Protein AF-A0A661IZM0-F1 (afdb_monomer_lite)

pLDDT: mean 79.81, std 12.63, range [42.41, 97.12]

Radius of gyration: 15.02 Å; chains: 1; bounding box: 40×27×37 Å

Structure (mmCIF, N/CA/C/O backbone):
data_AF-A0A661IZM0-F1
#
_entry.id   AF-A0A661IZM0-F1
#
loop_
_atom_site.group_PDB
_atom_site.id
_atom_site.type_symbol
_atom_site.label_atom_id
_atom_site.label_alt_id
_atom_site.label_comp_id
_atom_site.label_asym_id
_atom_site.label_entity_id
_atom_site.label_seq_id
_atom_site.pdbx_PDB_ins_code
_atom_site.Cartn_x
_atom_site.Cartn_y
_atom_site.Cartn_z
_atom_site.occupancy
_atom_site.B_iso_or_equiv
_atom_site.auth_seq_id
_atom_site.auth_comp_id
_atom_site.auth_asym_id
_atom_site.auth_atom_id
_atom_site.pdbx_PDB_model_num
ATOM 1 N N . MET A 1 1 ? -13.173 -10.173 15.160 1.00 63.94 1 MET A N 1
ATOM 2 C CA . MET A 1 1 ? -12.727 -9.348 14.008 1.00 63.94 1 MET A CA 1
ATOM 3 C C . MET A 1 1 ? -13.926 -9.112 13.083 1.00 63.94 1 MET A C 1
ATOM 5 O O . MET A 1 1 ? -14.764 -10.000 13.003 1.00 63.94 1 MET A O 1
ATOM 9 N N . SER A 1 2 ? -14.086 -7.945 12.446 1.00 80.50 2 SER A N 1
ATOM 10 C CA . SER A 1 2 ? -15.216 -7.718 11.517 1.00 80.50 2 SER A CA 1
ATOM 11 C C . SER A 1 2 ? -14.986 -8.429 10.176 1.00 80.50 2 SER A C 1
ATOM 13 O O . SER A 1 2 ? -13.838 -8.622 9.782 1.00 80.50 2 SER A O 1
ATOM 15 N N . ARG A 1 3 ? -16.059 -8.768 9.438 1.00 86.81 3 ARG A N 1
ATOM 16 C CA . ARG A 1 3 ? -15.955 -9.364 8.085 1.00 86.81 3 ARG A CA 1
ATOM 17 C C . ARG A 1 3 ? -15.094 -8.512 7.138 1.00 86.81 3 ARG A C 1
ATOM 19 O O . ARG A 1 3 ? -14.301 -9.051 6.381 1.00 86.81 3 ARG A O 1
ATOM 26 N N . LEU A 1 4 ? -15.196 -7.184 7.253 1.00 84.94 4 LEU A N 1
ATOM 27 C CA . LEU A 1 4 ? -14.360 -6.223 6.521 1.00 84.94 4 LEU A CA 1
ATOM 28 C C . LEU A 1 4 ? -12.875 -6.318 6.893 1.00 84.94 4 LEU A C 1
ATOM 30 O O . LEU A 1 4 ? -12.033 -6.314 6.005 1.00 84.94 4 LEU A O 1
ATOM 34 N N . ALA A 1 5 ? -12.547 -6.432 8.184 1.00 85.12 5 ALA A N 1
ATOM 35 C CA . ALA A 1 5 ? -11.159 -6.570 8.627 1.00 85.12 5 ALA A CA 1
ATOM 36 C C . ALA A 1 5 ? -10.547 -7.912 8.188 1.00 85.12 5 ALA A C 1
ATOM 38 O O . ALA A 1 5 ? -9.370 -7.956 7.844 1.00 85.12 5 ALA A O 1
ATOM 39 N N . PHE A 1 6 ? -11.348 -8.982 8.153 1.00 89.75 6 PHE A N 1
ATOM 40 C CA . PHE A 1 6 ? -10.921 -10.273 7.613 1.00 89.75 6 PHE A CA 1
ATOM 41 C C . PHE A 1 6 ? -10.640 -10.186 6.106 1.00 89.75 6 PHE A C 1
ATOM 43 O O . PHE A 1 6 ? -9.538 -10.513 5.676 1.00 89.75 6 PHE A O 1
ATOM 50 N N . LEU A 1 7 ? -11.576 -9.648 5.316 1.00 91.81 7 LEU A N 1
ATOM 51 C CA . LEU A 1 7 ? -11.374 -9.444 3.877 1.00 91.81 7 LEU A CA 1
ATOM 52 C C . LEU A 1 7 ? -10.135 -8.582 3.591 1.00 91.81 7 LEU A C 1
ATOM 54 O O . LEU A 1 7 ? -9.329 -8.920 2.727 1.00 91.81 7 LEU A O 1
ATOM 58 N N . ALA A 1 8 ? -9.951 -7.503 4.356 1.00 90.44 8 ALA A N 1
ATOM 59 C CA . ALA A 1 8 ? -8.769 -6.659 4.263 1.00 90.44 8 ALA A CA 1
ATOM 60 C C . ALA A 1 8 ? -7.478 -7.440 4.554 1.00 90.44 8 ALA A C 1
ATOM 62 O O . ALA A 1 8 ? -6.499 -7.285 3.832 1.00 90.44 8 ALA A O 1
ATOM 63 N N . SER A 1 9 ? -7.474 -8.316 5.565 1.00 91.00 9 SER A N 1
ATOM 64 C CA . SER A 1 9 ? -6.309 -9.158 5.864 1.00 91.00 9 SER A CA 1
ATOM 65 C C . SER A 1 9 ? -5.992 -10.154 4.746 1.00 91.00 9 SER A C 1
ATOM 67 O O . SER A 1 9 ? -4.820 -10.339 4.429 1.00 91.00 9 SER A O 1
ATOM 69 N N . CYS A 1 10 ? -7.005 -10.724 4.084 1.00 94.81 10 CYS A N 1
ATOM 70 C CA . CYS A 1 10 ? -6.805 -11.586 2.917 1.00 94.81 10 CYS A CA 1
ATOM 71 C C . CYS A 1 10 ? -6.193 -10.812 1.741 1.00 94.81 10 CYS A C 1
ATOM 73 O O . CYS A 1 10 ? -5.248 -11.293 1.121 1.00 94.81 10 CYS A O 1
ATOM 75 N N . LEU A 1 11 ? -6.686 -9.599 1.466 1.00 95.62 11 LEU A N 1
ATOM 76 C CA . LEU A 1 11 ? -6.141 -8.734 0.413 1.00 95.62 11 LEU A CA 1
ATOM 77 C C . LEU A 1 11 ? -4.698 -8.316 0.699 1.00 95.62 11 LEU A C 1
ATOM 79 O O . LEU A 1 11 ? -3.862 -8.374 -0.196 1.00 95.62 11 LEU A O 1
ATOM 83 N N . LEU A 1 12 ? -4.385 -7.955 1.946 1.00 94.50 12 LEU A N 1
ATOM 84 C CA . LEU A 1 12 ? -3.018 -7.623 2.348 1.00 94.50 12 LEU A CA 1
ATOM 85 C C . LEU A 1 12 ? -2.096 -8.848 2.290 1.00 94.50 12 LEU A C 1
ATOM 87 O O . LEU A 1 12 ? -0.953 -8.734 1.861 1.00 94.50 12 LEU A O 1
ATOM 91 N N . SER A 1 13 ? -2.589 -10.036 2.647 1.00 96.00 13 SER A N 1
ATOM 92 C CA . SER A 1 13 ? -1.829 -11.278 2.476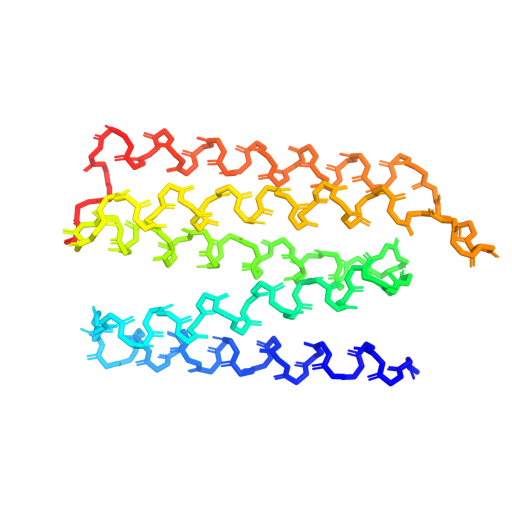 1.00 96.00 13 SER A CA 1
ATOM 93 C C . SER A 1 13 ? -1.530 -11.560 1.002 1.00 96.00 13 SER A C 1
ATOM 95 O O . SER A 1 13 ? -0.411 -11.950 0.678 1.00 96.00 13 SER A O 1
ATOM 97 N N . ALA A 1 14 ? -2.501 -11.34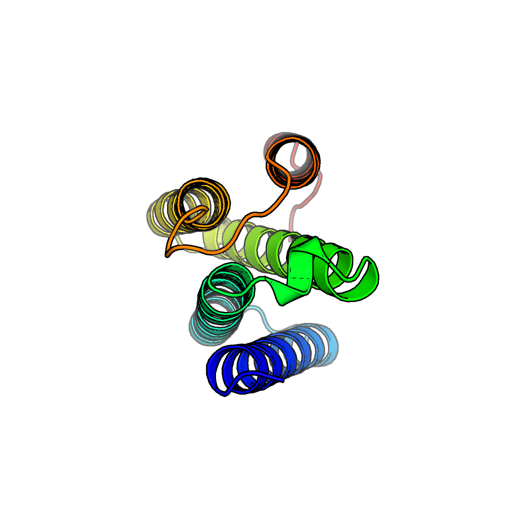6 0.107 1.00 96.94 14 ALA A N 1
ATOM 98 C CA . ALA A 1 14 ? -2.297 -11.480 -1.334 1.00 96.94 14 ALA A CA 1
ATOM 99 C C . ALA A 1 14 ? -1.291 -10.442 -1.857 1.00 96.94 14 ALA A C 1
ATOM 101 O O . ALA A 1 14 ? -0.384 -10.795 -2.604 1.00 96.94 14 ALA A O 1
ATOM 102 N N . HIS A 1 15 ? -1.395 -9.191 -1.404 1.00 96.94 15 HIS A N 1
ATOM 103 C CA . HIS A 1 15 ? -0.452 -8.121 -1.727 1.00 96.94 15 HIS A CA 1
ATOM 104 C C . HIS A 1 15 ? 0.994 -8.508 -1.378 1.00 96.94 15 HIS A C 1
ATOM 106 O O . HIS A 1 15 ? 1.884 -8.411 -2.223 1.00 96.94 15 HIS A O 1
ATOM 112 N N . TYR A 1 16 ? 1.227 -9.028 -0.169 1.00 96.81 16 TYR A N 1
ATOM 113 C CA . TYR A 1 16 ? 2.558 -9.477 0.249 1.00 96.81 16 TYR A CA 1
ATOM 114 C C . TYR A 1 16 ? 3.040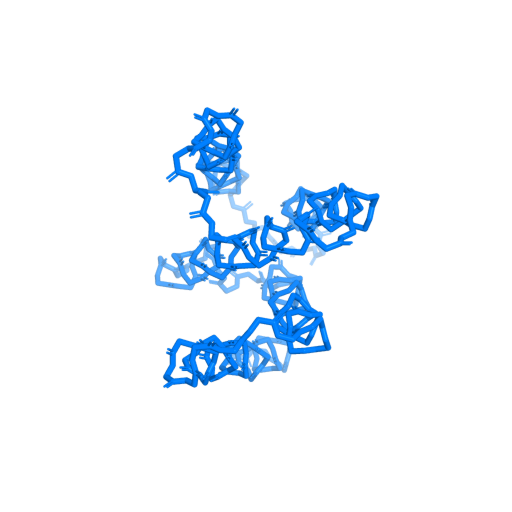 -10.723 -0.495 1.00 96.81 16 TYR A C 1
ATOM 116 O O . TYR A 1 16 ? 4.222 -10.810 -0.819 1.00 96.81 16 TYR A O 1
ATOM 124 N N . ALA A 1 17 ? 2.148 -11.662 -0.817 1.00 97.12 17 ALA A N 1
ATOM 125 C CA . ALA A 1 17 ? 2.501 -12.826 -1.627 1.00 97.12 17 ALA A CA 1
ATOM 126 C C . ALA A 1 17 ? 2.934 -12.422 -3.047 1.00 97.12 17 ALA A C 1
ATOM 128 O O . ALA A 1 17 ? 3.925 -12.939 -3.560 1.00 97.12 17 ALA A O 1
ATOM 129 N N . LEU A 1 18 ? 2.235 -11.462 -3.661 1.00 96.50 18 LEU A N 1
ATOM 130 C CA . LEU A 1 18 ? 2.580 -10.936 -4.982 1.00 96.50 18 LEU A CA 1
ATOM 131 C C . LEU A 1 18 ? 3.889 -10.134 -4.960 1.00 96.50 18 LEU A C 1
ATOM 133 O O . LEU A 1 18 ? 4.706 -10.299 -5.862 1.00 96.50 18 LEU A O 1
ATOM 137 N N . LEU A 1 19 ? 4.128 -9.323 -3.922 1.00 95.38 19 LEU A N 1
ATOM 138 C CA . LEU A 1 19 ? 5.414 -8.641 -3.715 1.00 95.38 19 LEU A CA 1
ATOM 139 C C . LEU A 1 19 ? 6.563 -9.637 -3.561 1.00 95.38 19 LEU A C 1
ATOM 141 O O . LEU A 1 19 ? 7.605 -9.480 -4.191 1.00 95.38 19 LEU A O 1
ATOM 145 N N . LEU A 1 20 ? 6.371 -10.680 -2.750 1.00 95.56 20 LEU A N 1
ATOM 146 C CA . LEU A 1 20 ? 7.375 -11.721 -2.568 1.00 95.56 20 LEU A CA 1
ATOM 147 C C . LEU A 1 20 ? 7.652 -12.447 -3.889 1.00 95.56 20 LEU A C 1
ATOM 149 O O . LEU A 1 20 ? 8.809 -12.653 -4.240 1.00 95.56 20 LEU A O 1
ATOM 153 N N . TYR A 1 21 ? 6.609 -12.779 -4.652 1.00 95.38 21 TYR A N 1
ATOM 154 C CA . TYR A 1 21 ? 6.753 -13.362 -5.984 1.00 95.38 21 TYR A CA 1
ATOM 155 C C . TYR A 1 21 ? 7.517 -12.439 -6.945 1.00 95.38 21 TYR A C 1
ATOM 157 O O . TYR A 1 21 ? 8.415 -12.905 -7.643 1.00 95.38 21 TYR A O 1
ATOM 165 N N . MET A 1 22 ? 7.208 -11.138 -6.955 1.00 94.00 22 MET A N 1
ATOM 166 C CA . MET A 1 22 ? 7.911 -10.132 -7.759 1.00 94.00 22 MET A CA 1
ATOM 167 C C . MET A 1 22 ? 9.410 -10.109 -7.437 1.00 94.00 22 MET A C 1
ATOM 169 O O . MET A 1 22 ? 10.225 -10.146 -8.357 1.00 94.00 22 MET A O 1
ATOM 173 N N . ILE A 1 23 ? 9.761 -10.110 -6.145 1.00 92.38 23 ILE A N 1
ATOM 174 C CA . ILE A 1 23 ? 11.151 -10.113 -5.666 1.00 92.38 23 ILE A CA 1
ATOM 175 C C . ILE A 1 23 ? 11.856 -11.417 -6.048 1.00 92.38 23 ILE A C 1
ATOM 177 O O . ILE A 1 23 ? 12.950 -11.377 -6.597 1.00 92.38 23 ILE A O 1
ATOM 181 N N . LEU A 1 24 ? 11.234 -12.573 -5.798 1.00 94.31 24 LEU A N 1
ATOM 182 C CA . LEU A 1 24 ? 11.843 -13.880 -6.072 1.00 94.31 24 LEU A CA 1
ATOM 183 C C . LEU A 1 24 ? 12.023 -14.149 -7.569 1.00 94.31 24 LEU A C 1
ATOM 185 O O . LEU A 1 24 ? 12.989 -14.796 -7.965 1.00 94.31 24 LEU A O 1
ATOM 189 N N . LYS A 1 25 ? 11.094 -13.670 -8.401 1.00 92.56 25 LYS A N 1
ATOM 190 C CA . LYS A 1 25 ? 11.158 -13.830 -9.858 1.00 92.56 25 LYS A CA 1
ATOM 191 C C . LYS A 1 25 ? 11.941 -12.705 -10.548 1.00 92.56 25 LYS A C 1
ATOM 193 O O . LYS A 1 25 ? 12.218 -12.820 -11.738 1.00 92.56 25 LYS A O 1
ATOM 198 N N . CYS A 1 26 ? 12.258 -11.617 -9.844 1.00 86.88 26 CYS A N 1
ATOM 199 C CA . CYS A 1 26 ? 12.821 -10.388 -10.416 1.00 86.88 26 CYS A CA 1
ATOM 200 C C . CYS A 1 26 ? 12.021 -9.865 -11.631 1.00 86.88 26 CYS A C 1
ATOM 202 O O . CYS A 1 26 ? 12.592 -9.416 -12.622 1.00 86.88 26 CYS A O 1
ATOM 204 N N . SER A 1 27 ? 10.688 -9.961 -11.581 1.00 85.25 27 SER A N 1
ATOM 205 C CA . SER A 1 27 ? 9.802 -9.674 -12.720 1.00 85.25 27 SER A CA 1
ATOM 206 C C . SER A 1 27 ? 9.015 -8.388 -12.494 1.00 85.25 27 SER A C 1
ATOM 208 O O . SER A 1 27 ? 8.238 -8.320 -11.550 1.00 85.25 27 SER A O 1
ATOM 210 N N . HIS A 1 28 ? 9.132 -7.420 -13.403 1.00 83.44 28 HIS A N 1
ATOM 211 C CA . HIS A 1 28 ? 8.453 -6.115 -13.333 1.00 83.44 28 HIS A CA 1
ATOM 212 C C . HIS A 1 28 ? 7.345 -5.970 -14.391 1.00 83.44 28 HIS A C 1
ATOM 214 O O . HIS A 1 28 ? 7.170 -4.913 -14.987 1.00 83.44 28 HIS A O 1
ATOM 220 N N . ASP A 1 29 ? 6.613 -7.055 -14.656 1.00 88.12 29 ASP A N 1
ATOM 221 C CA . ASP A 1 29 ? 5.504 -7.037 -15.613 1.00 88.12 29 ASP A CA 1
ATOM 222 C C . ASP A 1 29 ? 4.385 -6.094 -15.135 1.00 88.12 29 ASP A C 1
ATOM 224 O O . ASP A 1 29 ? 4.020 -6.099 -13.955 1.00 88.12 29 ASP A O 1
ATOM 228 N N . VAL A 1 30 ? 3.835 -5.297 -16.055 1.00 86.81 30 VAL A N 1
ATOM 229 C CA . VAL A 1 30 ? 2.810 -4.280 -15.770 1.00 86.81 30 VAL A CA 1
ATOM 230 C C . VAL A 1 30 ? 1.609 -4.881 -15.054 1.00 86.81 30 VAL A C 1
ATOM 232 O O . VAL A 1 30 ? 1.159 -4.329 -14.053 1.00 86.81 30 VAL A O 1
ATOM 235 N N . LEU A 1 31 ? 1.127 -6.038 -15.509 1.00 90.44 31 LEU A N 1
ATOM 236 C CA . LEU A 1 31 ? -0.054 -6.671 -14.939 1.00 90.44 31 LEU A CA 1
ATOM 237 C C . LEU A 1 31 ? 0.205 -7.126 -13.495 1.00 90.44 31 LEU A C 1
ATOM 239 O O . LEU A 1 31 ? -0.666 -7.011 -12.632 1.00 90.44 31 LEU A O 1
ATOM 243 N N . LEU A 1 32 ? 1.416 -7.616 -13.206 1.00 92.50 32 LEU A N 1
ATOM 244 C CA . LEU A 1 32 ? 1.816 -7.973 -11.845 1.00 92.50 32 LEU A CA 1
ATOM 245 C C . LEU A 1 32 ? 1.855 -6.734 -10.942 1.00 92.50 32 LEU A C 1
ATOM 247 O O . LEU A 1 32 ? 1.311 -6.768 -9.837 1.00 92.50 32 LEU A O 1
ATOM 251 N N . LEU A 1 33 ? 2.457 -5.641 -11.415 1.00 90.88 33 LEU A N 1
ATOM 252 C CA . LEU A 1 33 ? 2.524 -4.381 -10.674 1.00 90.88 33 LEU A CA 1
ATOM 253 C C . LEU A 1 33 ? 1.121 -3.802 -10.421 1.00 90.88 33 LEU A C 1
ATOM 255 O O . LEU A 1 33 ? 0.822 -3.382 -9.304 1.00 90.88 33 LEU A O 1
ATOM 259 N N . GLU A 1 34 ? 0.222 -3.852 -11.404 1.00 89.88 34 GLU A N 1
ATOM 260 C CA . GLU A 1 34 ? -1.175 -3.430 -11.249 1.00 89.88 34 GLU A CA 1
ATOM 261 C C . GLU A 1 34 ? -1.931 -4.286 -10.225 1.00 89.88 34 GLU A C 1
ATOM 263 O O . GLU A 1 34 ? -2.642 -3.746 -9.375 1.00 89.88 34 GLU A O 1
ATOM 268 N N . MET A 1 35 ? -1.741 -5.611 -10.237 1.00 93.94 35 MET A N 1
ATOM 269 C CA . MET A 1 35 ? -2.343 -6.506 -9.242 1.00 93.94 35 MET A CA 1
ATOM 270 C C . MET A 1 35 ? -1.818 -6.238 -7.826 1.00 93.94 35 MET A C 1
ATOM 272 O O . MET A 1 35 ? -2.601 -6.205 -6.868 1.00 93.94 35 MET A O 1
ATOM 276 N N . ILE A 1 36 ? -0.508 -6.011 -7.672 1.00 94.81 36 ILE A N 1
ATOM 277 C CA . ILE A 1 36 ? 0.082 -5.632 -6.381 1.00 94.81 36 ILE A CA 1
ATOM 278 C C . ILE A 1 36 ? -0.518 -4.304 -5.913 1.00 94.81 36 ILE A C 1
ATOM 280 O O . ILE A 1 36 ? -0.952 -4.194 -4.763 1.00 94.81 36 ILE A O 1
ATOM 284 N N . PHE A 1 37 ? -0.597 -3.313 -6.799 1.00 92.00 37 PHE A N 1
ATOM 285 C CA . PHE A 1 37 ? -1.159 -2.011 -6.469 1.00 92.00 37 PHE A CA 1
ATOM 286 C C . PHE A 1 37 ? -2.632 -2.121 -6.040 1.00 92.00 37 PHE A C 1
ATOM 288 O O . PHE A 1 37 ? -3.017 -1.613 -4.984 1.00 92.00 37 PHE A O 1
ATOM 295 N N . ALA A 1 38 ? -3.448 -2.840 -6.815 1.00 91.62 38 ALA A N 1
ATOM 296 C CA . ALA A 1 38 ? -4.874 -3.022 -6.561 1.00 91.62 38 ALA A CA 1
ATOM 297 C C . ALA A 1 38 ? -5.144 -3.744 -5.231 1.00 91.62 38 ALA A C 1
ATOM 299 O O . ALA A 1 38 ? -5.977 -3.307 -4.433 1.00 91.62 38 ALA A O 1
ATOM 300 N N . THR A 1 39 ? -4.421 -4.832 -4.956 1.00 95.25 39 THR A N 1
ATOM 301 C CA . THR A 1 39 ? -4.564 -5.574 -3.691 1.00 95.25 39 THR A CA 1
ATOM 302 C C . THR A 1 39 ? -4.143 -4.736 -2.484 1.00 95.25 39 THR A C 1
ATOM 304 O O . THR A 1 39 ? -4.843 -4.745 -1.468 1.00 95.25 39 THR A O 1
ATOM 307 N N . GLY A 1 40 ? -3.069 -3.950 -2.609 1.00 92.25 40 GLY A N 1
ATOM 308 C CA . GLY A 1 40 ? -2.602 -3.040 -1.564 1.00 92.25 40 GLY A CA 1
ATOM 309 C C . GLY A 1 40 ? -3.616 -1.939 -1.265 1.00 92.25 40 GLY A C 1
ATOM 310 O O . GLY A 1 40 ? -4.048 -1.773 -0.122 1.00 92.25 40 GLY A O 1
ATOM 311 N N . ILE A 1 41 ? -4.090 -1.236 -2.296 1.00 90.31 41 ILE A N 1
ATOM 312 C CA . ILE A 1 41 ? -4.997 -0.101 -2.105 1.00 90.31 41 ILE A CA 1
ATOM 313 C C . ILE A 1 41 ? -6.377 -0.521 -1.588 1.00 90.31 41 ILE A C 1
ATOM 315 O O . ILE A 1 41 ? -6.933 0.140 -0.703 1.00 90.31 41 ILE A O 1
ATOM 319 N N . LEU A 1 42 ? -6.918 -1.645 -2.073 1.00 91.00 42 LEU A N 1
ATOM 320 C CA . LEU A 1 42 ? -8.180 -2.200 -1.580 1.00 91.00 42 LEU A CA 1
ATOM 321 C C . LEU A 1 42 ? -8.030 -2.732 -0.150 1.00 91.00 42 LEU A C 1
ATOM 323 O O . LEU A 1 42 ? -8.895 -2.478 0.691 1.00 91.00 42 LEU A O 1
ATOM 327 N N . GLY A 1 43 ? -6.913 -3.406 0.149 1.00 90.69 43 GLY A N 1
ATOM 328 C CA . GLY A 1 43 ? -6.588 -3.888 1.490 1.00 90.69 43 GLY A CA 1
ATOM 329 C C . GLY A 1 43 ? -6.524 -2.751 2.511 1.00 90.69 43 GLY A C 1
ATOM 330 O O . GLY A 1 43 ? -7.218 -2.799 3.531 1.00 90.69 43 GLY A O 1
ATOM 331 N N . ILE A 1 44 ? -5.774 -1.687 2.207 1.00 89.38 44 ILE A N 1
ATOM 332 C CA . ILE A 1 44 ? -5.677 -0.484 3.048 1.00 89.38 44 ILE A CA 1
ATOM 333 C C . ILE A 1 44 ? -7.051 0.171 3.209 1.00 89.38 44 ILE A C 1
ATOM 335 O O . ILE A 1 44 ? -7.460 0.461 4.334 1.00 89.38 44 ILE A O 1
ATOM 339 N N . SER A 1 45 ? -7.796 0.353 2.113 1.00 86.44 45 SER A N 1
ATOM 340 C CA . SER A 1 45 ? -9.124 0.983 2.134 1.00 86.44 45 SER A CA 1
ATOM 341 C C . SER A 1 45 ? -10.099 0.243 3.050 1.00 86.44 45 SER A C 1
ATOM 343 O O . SER A 1 45 ? -10.779 0.857 3.876 1.00 86.44 45 SER A O 1
ATOM 345 N N . PHE A 1 46 ? -10.162 -1.087 2.940 1.00 87.56 46 PHE A N 1
ATOM 346 C CA . PHE A 1 46 ? -11.050 -1.901 3.769 1.00 87.56 46 PHE A CA 1
ATOM 347 C C . PHE A 1 46 ? -10.585 -1.975 5.219 1.00 87.56 46 PHE A C 1
ATOM 349 O O . PHE A 1 46 ? -11.428 -1.930 6.116 1.00 87.56 46 PHE A O 1
ATOM 356 N N . LEU A 1 47 ? -9.275 -2.031 5.476 1.00 85.81 47 LEU A N 1
ATOM 357 C CA . LEU A 1 47 ? -8.754 -2.065 6.842 1.00 85.81 47 LEU A CA 1
ATOM 358 C C . LEU A 1 47 ? -9.018 -0.742 7.567 1.00 85.81 47 LEU A C 1
ATOM 360 O O . LEU A 1 47 ? -9.495 -0.740 8.705 1.00 85.81 47 LEU A O 1
ATOM 364 N N . CYS A 1 48 ? -8.788 0.377 6.885 1.00 80.19 48 CYS A N 1
ATOM 365 C CA . CYS A 1 48 ? -9.043 1.718 7.394 1.00 80.19 48 CYS A CA 1
ATOM 366 C C . CYS A 1 48 ? -10.530 2.071 7.520 1.00 80.19 48 CYS A C 1
ATOM 368 O O . CYS A 1 48 ? -10.879 2.926 8.332 1.00 80.19 48 CYS A O 1
ATOM 370 N N . ALA A 1 49 ? -11.417 1.387 6.791 1.00 80.69 49 ALA A N 1
ATOM 371 C CA . ALA A 1 49 ? -12.861 1.456 7.025 1.00 80.69 49 ALA A CA 1
ATOM 372 C C . ALA A 1 49 ? -13.284 0.810 8.365 1.00 80.69 49 ALA A C 1
ATOM 374 O O . ALA A 1 49 ? -14.458 0.858 8.743 1.00 80.69 49 ALA A O 1
ATOM 375 N N . THR A 1 50 ? -12.348 0.198 9.098 1.00 79.88 50 THR A N 1
ATOM 376 C CA . THR A 1 50 ? -12.568 -0.374 10.429 1.00 79.88 50 THR A CA 1
ATOM 377 C C . THR A 1 50 ? -11.795 0.389 11.510 1.00 79.88 50 THR A C 1
ATOM 379 O O . THR A 1 50 ? -10.848 1.116 11.232 1.00 79.88 50 THR A O 1
ATOM 382 N N . LYS A 1 51 ? -12.153 0.175 12.784 1.00 77.75 51 LYS A N 1
ATOM 383 C CA . LYS A 1 51 ? -11.384 0.700 13.931 1.00 77.75 51 LYS A CA 1
ATOM 384 C C . LYS A 1 51 ? -10.055 -0.023 14.174 1.00 77.75 51 LYS A C 1
ATOM 386 O O . LYS A 1 51 ? -9.233 0.452 14.950 1.00 77.75 51 LYS A O 1
ATOM 391 N N . TYR A 1 52 ? -9.876 -1.199 13.576 1.00 80.81 52 TYR A N 1
ATOM 392 C CA . TYR A 1 52 ? -8.805 -2.127 13.922 1.00 80.81 52 TYR A CA 1
ATOM 393 C C . TYR A 1 52 ? -7.391 -1.522 13.827 1.00 80.81 52 TYR A C 1
ATOM 395 O O . TYR A 1 52 ? -6.666 -1.617 14.818 1.00 80.81 52 TYR A O 1
ATOM 403 N N . PRO A 1 53 ? -7.003 -0.829 12.737 1.00 80.19 53 PRO A N 1
ATOM 404 C CA . PRO A 1 53 ? -5.664 -0.249 12.636 1.00 80.19 53 PRO A CA 1
ATOM 405 C C . PRO A 1 53 ? -5.414 0.916 13.602 1.00 80.19 53 PRO A C 1
ATOM 407 O O . PRO A 1 53 ? -4.265 1.246 13.845 1.00 80.19 53 PRO A O 1
ATOM 410 N N . TYR A 1 54 ? -6.450 1.534 14.176 1.00 77.94 54 TYR A N 1
ATOM 411 C CA . TYR A 1 54 ? -6.292 2.669 15.096 1.00 77.94 54 TYR A CA 1
ATOM 412 C C . TYR A 1 54 ? -6.155 2.242 16.561 1.00 77.94 54 TYR A C 1
ATOM 414 O O . TYR A 1 54 ? -5.601 2.977 17.373 1.00 77.94 54 TYR A O 1
ATOM 422 N N . ASN A 1 55 ? -6.651 1.047 16.892 1.00 80.88 55 ASN A N 1
ATOM 423 C CA . ASN A 1 55 ? -6.614 0.504 18.249 1.00 80.88 55 ASN A CA 1
ATOM 424 C C . ASN A 1 55 ? -5.460 -0.486 18.463 1.00 80.88 55 ASN A C 1
ATOM 426 O O . ASN A 1 55 ? -5.120 -0.780 19.605 1.00 80.88 55 ASN A O 1
ATOM 430 N N . HIS A 1 56 ? -4.868 -1.010 17.386 1.00 83.56 56 HIS A N 1
ATOM 431 C CA . HIS A 1 56 ? -3.785 -1.986 17.453 1.00 83.56 56 HIS A CA 1
ATOM 432 C C . HIS A 1 56 ? -2.534 -1.463 16.732 1.00 83.56 56 HIS A C 1
ATOM 434 O O . HIS A 1 56 ? -2.567 -1.329 15.506 1.00 83.56 56 HIS A O 1
ATOM 440 N N . PRO A 1 57 ? -1.415 -1.233 17.451 1.00 82.44 57 PRO A N 1
ATOM 441 C CA . PRO A 1 57 ? -0.179 -0.713 16.865 1.00 82.44 57 PRO A CA 1
ATOM 442 C C . PRO A 1 57 ? 0.321 -1.533 15.672 1.00 82.44 57 PRO A C 1
ATOM 444 O O . PRO A 1 57 ? 0.606 -0.965 14.626 1.00 82.44 57 PRO A O 1
ATOM 447 N N . LEU A 1 58 ? 0.318 -2.868 15.777 1.00 87.44 58 LEU A N 1
ATOM 448 C CA . LEU A 1 58 ? 0.751 -3.758 14.690 1.00 87.44 58 LEU A CA 1
ATOM 449 C C . LEU A 1 58 ? -0.101 -3.609 13.425 1.00 87.44 58 LEU A C 1
ATOM 451 O O . LEU A 1 58 ? 0.422 -3.624 12.315 1.00 87.44 58 LEU A O 1
ATOM 455 N N . ALA A 1 59 ? -1.414 -3.430 13.577 1.00 85.81 59 ALA A N 1
ATOM 456 C CA . ALA A 1 59 ? -2.305 -3.216 12.445 1.00 85.81 59 ALA A CA 1
ATOM 457 C C . ALA A 1 59 ? -2.100 -1.827 11.818 1.00 85.81 59 ALA A C 1
ATOM 459 O O . ALA A 1 59 ? -2.182 -1.699 10.599 1.00 85.81 59 ALA A O 1
ATOM 460 N N . SER A 1 60 ? -1.780 -0.809 12.627 1.00 84.44 60 SER A N 1
ATOM 461 C CA . SER A 1 60 ? -1.368 0.514 12.139 1.00 84.44 60 SER A CA 1
ATOM 462 C C . SER A 1 60 ? -0.073 0.433 11.330 1.00 84.44 60 SER A C 1
ATOM 464 O O . SER A 1 60 ? -0.019 0.906 10.195 1.00 84.44 60 SER A O 1
ATOM 466 N N . SER A 1 61 ? 0.950 -0.234 11.873 1.00 86.75 61 SER A N 1
ATOM 467 C CA . SER A 1 61 ? 2.228 -0.453 11.192 1.00 86.75 61 SER A CA 1
ATOM 468 C C . SER A 1 61 ? 2.041 -1.225 9.888 1.00 86.75 61 SER A C 1
ATOM 470 O O . SER A 1 61 ? 2.607 -0.838 8.873 1.00 86.75 61 SER A O 1
ATOM 472 N N . ASN A 1 62 ? 1.191 -2.257 9.879 1.00 89.94 62 ASN A N 1
ATOM 473 C CA . ASN A 1 62 ? 0.877 -3.022 8.673 1.00 89.94 62 ASN A CA 1
ATOM 474 C C . ASN A 1 62 ? 0.229 -2.153 7.581 1.00 89.94 62 ASN A C 1
ATOM 476 O O . ASN A 1 62 ? 0.572 -2.286 6.410 1.00 89.94 62 ASN A O 1
ATOM 480 N N . VAL A 1 63 ? -0.664 -1.225 7.956 1.00 87.31 63 VAL A N 1
ATOM 481 C CA . VAL A 1 63 ? -1.214 -0.241 7.010 1.00 87.31 63 VAL A CA 1
ATOM 482 C C . VAL A 1 63 ? -0.089 0.597 6.419 1.00 87.31 63 VAL A C 1
ATOM 484 O O . VAL A 1 63 ? -0.000 0.685 5.203 1.00 87.31 63 VAL A O 1
ATOM 487 N N . VAL A 1 64 ? 0.795 1.165 7.247 1.00 87.69 64 VAL A N 1
ATOM 488 C CA . VAL A 1 64 ? 1.931 1.976 6.774 1.00 87.69 64 VAL A CA 1
ATOM 489 C C . VAL A 1 64 ? 2.834 1.184 5.824 1.00 87.69 64 VAL A C 1
ATOM 491 O O . VAL A 1 64 ? 3.132 1.674 4.739 1.00 87.69 64 VAL A O 1
ATOM 494 N N . VAL A 1 65 ? 3.221 -0.044 6.179 1.00 91.25 65 VAL A N 1
ATOM 495 C CA . VAL A 1 65 ? 4.075 -0.904 5.339 1.00 91.25 65 VAL A CA 1
ATOM 496 C C . VAL A 1 65 ? 3.405 -1.223 4.003 1.00 91.25 65 VAL A C 1
ATOM 498 O O . VAL A 1 65 ? 4.035 -1.082 2.952 1.00 91.25 65 VAL A O 1
ATOM 501 N N . SER A 1 66 ? 2.122 -1.591 4.016 1.00 91.44 66 SER A N 1
ATOM 502 C CA . SER A 1 66 ? 1.366 -1.821 2.783 1.00 91.44 66 SER A CA 1
ATOM 503 C C . SER A 1 66 ? 1.274 -0.552 1.934 1.00 91.44 66 SER A C 1
ATOM 505 O O . SER A 1 66 ? 1.443 -0.613 0.719 1.00 91.44 66 SER A O 1
ATOM 507 N N . GLY A 1 67 ? 1.079 0.618 2.546 1.00 88.75 67 GLY A N 1
ATOM 508 C CA . GLY A 1 67 ? 1.071 1.887 1.821 1.00 88.75 67 GLY A CA 1
ATOM 509 C C . GLY A 1 67 ? 2.408 2.186 1.152 1.00 88.75 67 GLY A C 1
ATOM 510 O O . GLY A 1 67 ? 2.433 2.573 -0.012 1.00 88.75 67 GLY A O 1
ATOM 511 N N . MET A 1 68 ? 3.520 1.958 1.855 1.00 89.19 68 MET A N 1
ATOM 512 C CA . MET A 1 68 ? 4.869 2.191 1.326 1.00 89.19 68 MET A CA 1
ATOM 513 C C . MET A 1 68 ? 5.222 1.246 0.178 1.00 89.19 68 MET A C 1
ATOM 515 O O . MET A 1 68 ? 5.791 1.666 -0.826 1.00 89.19 68 MET A O 1
ATOM 519 N N . THR A 1 69 ? 4.854 -0.026 0.296 1.00 92.06 69 THR A N 1
ATOM 520 C CA . THR A 1 69 ? 5.090 -1.025 -0.755 1.00 92.06 69 THR A CA 1
ATOM 521 C C . THR A 1 69 ? 4.176 -0.809 -1.965 1.00 92.06 69 THR A C 1
ATOM 523 O O . THR A 1 69 ? 4.637 -0.880 -3.102 1.00 92.06 69 THR A O 1
ATOM 526 N N . THR A 1 70 ? 2.920 -0.412 -1.747 1.00 91.81 70 THR A N 1
ATOM 527 C CA . THR A 1 70 ? 2.005 0.037 -2.815 1.00 91.81 70 THR A CA 1
ATOM 528 C C . THR A 1 70 ? 2.535 1.296 -3.513 1.00 91.81 70 THR A C 1
ATOM 530 O O . THR A 1 70 ? 2.475 1.405 -4.739 1.00 91.81 70 THR A O 1
ATOM 533 N N . PHE A 1 71 ? 3.108 2.239 -2.756 1.00 86.88 71 PHE A N 1
ATOM 534 C CA . PHE A 1 71 ? 3.751 3.430 -3.312 1.00 86.88 71 PHE A CA 1
ATOM 535 C C . PHE A 1 71 ? 4.960 3.061 -4.174 1.00 86.88 71 PHE A C 1
ATOM 537 O O . PHE A 1 71 ? 5.074 3.539 -5.302 1.00 86.88 71 PHE A O 1
ATOM 544 N N . TYR A 1 72 ? 5.829 2.178 -3.682 1.00 86.38 72 TYR A N 1
ATOM 545 C CA . TYR A 1 72 ? 6.988 1.694 -4.430 1.00 86.38 72 TYR A CA 1
ATOM 546 C C . TYR A 1 72 ? 6.585 1.070 -5.776 1.00 86.38 72 TYR A C 1
ATOM 548 O O . TYR A 1 72 ? 7.155 1.404 -6.810 1.00 86.38 72 TYR A O 1
ATOM 556 N N . VAL A 1 73 ? 5.526 0.261 -5.793 1.00 88.75 73 VAL A N 1
ATOM 557 C CA . VAL A 1 73 ? 4.977 -0.335 -7.023 1.00 88.75 73 VAL A CA 1
ATOM 558 C C . VAL A 1 73 ? 4.472 0.733 -7.997 1.00 88.75 73 VAL A C 1
ATOM 560 O O . VAL A 1 73 ? 4.734 0.645 -9.194 1.00 88.75 73 VAL A O 1
ATOM 563 N N . SER A 1 74 ? 3.821 1.793 -7.502 1.00 84.75 74 SER A N 1
ATOM 564 C CA . SER A 1 74 ? 3.436 2.932 -8.351 1.00 84.75 74 SER A CA 1
ATOM 565 C C . SER A 1 74 ? 4.646 3.677 -8.931 1.00 84.75 74 SER A C 1
ATOM 567 O O . SER A 1 74 ? 4.579 4.199 -10.041 1.00 84.75 74 SER A O 1
ATOM 569 N N . ALA A 1 75 ? 5.769 3.712 -8.204 1.00 81.88 75 ALA A N 1
ATOM 570 C CA . ALA A 1 75 ? 7.009 4.300 -8.693 1.00 81.88 75 ALA A CA 1
ATOM 571 C C . ALA A 1 75 ? 7.660 3.445 -9.786 1.00 81.88 75 ALA A C 1
ATOM 573 O O . ALA A 1 75 ? 8.122 4.004 -10.777 1.00 81.88 75 ALA A O 1
ATOM 574 N N . LEU A 1 76 ? 7.613 2.118 -9.659 1.00 83.38 76 LEU A N 1
ATOM 575 C CA . LEU A 1 76 ? 8.044 1.194 -10.711 1.00 83.38 76 LEU A CA 1
ATOM 576 C C . LEU A 1 76 ? 7.157 1.294 -11.957 1.00 83.38 76 LEU A C 1
ATOM 578 O O . LEU A 1 76 ? 7.662 1.328 -13.069 1.00 83.38 76 LEU A O 1
ATOM 582 N N . LEU A 1 77 ? 5.841 1.450 -11.796 1.00 81.50 77 LEU A N 1
ATOM 583 C CA . LEU A 1 77 ? 4.941 1.697 -12.929 1.00 81.50 77 LEU A CA 1
ATOM 584 C C . LEU A 1 77 ? 5.249 3.012 -13.659 1.00 81.50 77 LEU A C 1
ATOM 586 O O . LEU A 1 77 ? 4.927 3.137 -14.836 1.00 81.50 77 LEU A O 1
ATOM 590 N N . ASN A 1 78 ? 5.896 3.982 -13.003 1.00 75.62 78 ASN A N 1
ATOM 591 C CA . ASN A 1 78 ? 6.249 5.261 -13.619 1.00 75.62 78 ASN A CA 1
ATOM 592 C C . ASN A 1 78 ? 7.268 5.125 -14.752 1.00 75.62 78 ASN A C 1
ATOM 594 O O . ASN A 1 78 ? 7.206 5.909 -15.696 1.00 75.62 78 ASN A O 1
ATOM 598 N N . SER A 1 79 ? 8.191 4.159 -14.670 1.00 70.19 79 SER A N 1
ATOM 599 C CA . SER A 1 79 ? 9.163 3.923 -15.746 1.00 70.19 79 SER A CA 1
ATOM 600 C C . SER A 1 79 ? 8.504 3.356 -17.006 1.00 70.19 79 SER A C 1
ATOM 602 O O . SER A 1 79 ? 9.060 3.489 -18.092 1.00 70.19 79 SER A O 1
ATOM 604 N N . ILE A 1 80 ? 7.302 2.784 -16.875 1.00 74.50 80 ILE A N 1
ATOM 605 C CA . ILE A 1 80 ? 6.550 2.164 -17.970 1.00 74.50 80 ILE A CA 1
ATOM 606 C C . ILE A 1 80 ? 5.433 3.093 -18.478 1.00 74.50 80 ILE A C 1
ATOM 608 O O . ILE A 1 80 ? 5.253 3.249 -19.683 1.00 74.50 80 ILE A O 1
ATOM 612 N N . ASN A 1 81 ? 4.682 3.729 -17.572 1.00 74.62 81 ASN A N 1
ATOM 613 C CA . ASN A 1 81 ? 3.599 4.662 -17.888 1.00 74.62 81 ASN A CA 1
ATOM 614 C C . ASN A 1 81 ? 3.536 5.824 -16.865 1.00 74.62 81 ASN A C 1
ATOM 616 O O . ASN A 1 81 ? 2.921 5.694 -15.796 1.00 74.62 81 ASN A O 1
ATOM 620 N N . PRO A 1 82 ? 4.116 6.995 -17.195 1.00 70.44 82 PRO A N 1
ATOM 621 C CA . PRO A 1 82 ? 4.213 8.133 -16.277 1.00 70.44 82 PRO A CA 1
ATOM 622 C C . PRO A 1 82 ? 2.858 8.721 -15.847 1.00 70.44 82 PRO A C 1
ATOM 624 O O . PRO A 1 82 ? 2.692 9.201 -14.720 1.00 70.44 82 PRO A O 1
ATOM 627 N N . VAL A 1 83 ? 1.861 8.671 -16.738 1.00 71.81 83 VAL A N 1
ATOM 628 C CA . VAL A 1 83 ? 0.518 9.211 -16.473 1.00 71.81 83 VAL A CA 1
ATOM 629 C C . VAL A 1 83 ? -0.225 8.312 -15.485 1.00 71.81 83 VAL A C 1
ATOM 631 O O . VAL A 1 83 ? -0.807 8.807 -14.518 1.00 71.81 83 VAL A O 1
ATOM 634 N N . ALA A 1 84 ? -0.146 6.990 -15.669 1.00 66.88 84 ALA A N 1
ATOM 635 C CA . ALA A 1 84 ? -0.769 6.023 -14.765 1.00 66.88 84 ALA A CA 1
ATOM 636 C C . ALA A 1 84 ? -0.179 6.100 -13.345 1.00 66.88 84 ALA A C 1
ATOM 638 O O . ALA A 1 84 ? -0.922 6.120 -12.365 1.00 66.88 84 ALA A O 1
ATOM 639 N N . SER A 1 85 ? 1.144 6.250 -13.222 1.00 68.25 85 SER A N 1
ATOM 640 C CA . SER A 1 85 ? 1.830 6.430 -11.932 1.00 68.25 85 SER A CA 1
ATOM 641 C C . SER A 1 85 ? 1.306 7.630 -11.134 1.00 68.25 85 SER A C 1
ATOM 643 O O . SER A 1 85 ? 1.040 7.508 -9.936 1.00 68.25 85 SER A O 1
ATOM 645 N N . SER A 1 86 ? 1.075 8.772 -11.786 1.00 70.56 86 SER A N 1
ATOM 646 C CA . SER A 1 86 ? 0.527 9.962 -11.120 1.00 70.56 86 SER A CA 1
ATOM 647 C C . SER A 1 86 ? -0.885 9.715 -10.571 1.00 70.56 86 SER A C 1
ATOM 649 O O . SER A 1 86 ? -1.192 10.104 -9.441 1.00 70.56 86 SER A O 1
ATOM 651 N N . VAL A 1 87 ? -1.724 8.995 -11.326 1.00 71.88 87 VAL A N 1
ATOM 652 C CA . VAL A 1 87 ? -3.074 8.590 -10.893 1.00 71.88 87 VAL A CA 1
ATOM 653 C C . VAL A 1 87 ? -3.009 7.614 -9.715 1.00 71.88 87 VAL A C 1
ATOM 655 O O . VAL A 1 87 ? -3.748 7.771 -8.742 1.00 71.88 87 VAL A O 1
ATOM 658 N N . PHE A 1 88 ? -2.088 6.650 -9.747 1.00 76.69 88 PHE A N 1
ATOM 659 C CA . PHE A 1 88 ? -1.881 5.690 -8.662 1.00 76.69 88 PHE A CA 1
ATOM 660 C C . PHE A 1 88 ? -1.389 6.354 -7.369 1.00 76.69 88 PHE A C 1
ATOM 662 O O . PHE A 1 88 ? -1.924 6.093 -6.288 1.00 76.69 88 PHE A O 1
ATOM 669 N N . ARG A 1 89 ? -0.437 7.288 -7.460 1.00 73.50 89 ARG A N 1
ATOM 670 C CA . ARG A 1 89 ? 0.022 8.072 -6.301 1.00 73.50 89 ARG A CA 1
ATOM 671 C C . ARG A 1 89 ? -1.099 8.943 -5.732 1.00 73.50 89 ARG A C 1
ATOM 673 O O 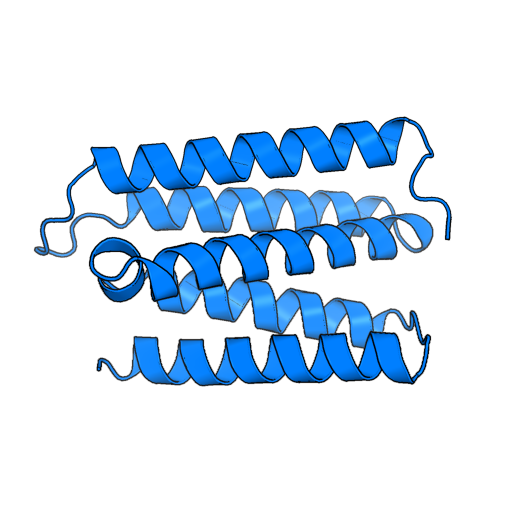. ARG A 1 89 ? -1.273 8.989 -4.514 1.00 73.50 89 ARG A O 1
ATOM 680 N N . MET A 1 90 ? -1.910 9.566 -6.590 1.00 75.94 90 MET A N 1
ATOM 681 C CA . MET A 1 90 ? -3.096 10.318 -6.164 1.00 75.94 90 MET A CA 1
ATOM 682 C C . MET A 1 90 ? -4.106 9.416 -5.439 1.00 75.94 90 MET A C 1
ATOM 684 O O . MET A 1 90 ? -4.601 9.787 -4.374 1.00 75.94 90 MET A O 1
ATOM 688 N N . MET A 1 91 ? -4.382 8.216 -5.962 1.00 77.31 91 MET A N 1
ATOM 689 C CA . MET A 1 91 ? -5.271 7.251 -5.310 1.00 77.31 91 MET A CA 1
ATOM 690 C C . MET A 1 91 ? -4.767 6.842 -3.922 1.00 77.31 91 MET A C 1
ATOM 692 O O . MET A 1 91 ? -5.567 6.772 -2.991 1.00 77.31 91 MET A O 1
ATOM 696 N N . LEU A 1 92 ? -3.459 6.621 -3.753 1.00 78.50 92 LEU A N 1
ATOM 697 C CA . LEU A 1 92 ? -2.860 6.314 -2.448 1.00 78.50 92 LEU A CA 1
ATOM 698 C C . LEU A 1 92 ? -3.116 7.425 -1.425 1.00 78.50 92 LEU A C 1
ATOM 700 O O . LEU A 1 92 ? -3.572 7.151 -0.313 1.00 78.50 92 LEU A O 1
ATOM 704 N N . VAL A 1 93 ? -2.880 8.680 -1.814 1.00 76.38 93 VAL A N 1
ATOM 705 C CA . VAL A 1 93 ? -3.139 9.845 -0.956 1.00 76.38 93 VAL A CA 1
ATOM 706 C C . VAL A 1 93 ? -4.626 9.935 -0.616 1.00 76.38 93 VAL A C 1
ATOM 708 O O . VAL A 1 93 ? -4.981 10.045 0.558 1.00 76.38 93 VAL A O 1
ATOM 711 N N . LEU A 1 94 ? -5.507 9.811 -1.613 1.00 73.12 94 LEU A N 1
ATOM 712 C CA . LEU A 1 94 ? -6.955 9.838 -1.404 1.00 73.12 94 LEU A CA 1
ATOM 713 C C . LEU A 1 94 ? -7.405 8.746 -0.436 1.00 73.12 94 LEU A C 1
ATOM 715 O O . LEU A 1 94 ? -8.175 9.032 0.477 1.00 73.12 94 LEU A O 1
ATOM 719 N N . VAL A 1 95 ? -6.906 7.518 -0.579 1.00 75.94 95 VAL A N 1
ATOM 720 C CA . VAL A 1 95 ? -7.256 6.419 0.324 1.00 75.94 95 VAL A CA 1
ATOM 721 C C . VAL A 1 95 ? -6.789 6.709 1.741 1.00 75.94 95 VAL A C 1
ATOM 723 O O . VAL A 1 95 ? -7.589 6.542 2.656 1.00 75.94 95 VAL A O 1
ATOM 726 N N . TYR A 1 96 ? -5.570 7.204 1.956 1.00 70.38 96 TYR A N 1
ATOM 727 C CA . TYR A 1 96 ? -5.082 7.535 3.302 1.00 70.38 96 TYR A CA 1
ATOM 728 C C . TYR A 1 96 ? -5.832 8.702 3.959 1.00 70.38 96 TYR A C 1
ATOM 730 O O . TYR A 1 96 ? -6.132 8.651 5.158 1.00 70.38 96 TYR A O 1
ATOM 738 N N . TYR A 1 97 ? -6.191 9.730 3.186 1.00 70.19 97 TYR A N 1
ATOM 739 C CA . TYR A 1 97 ? -6.925 10.893 3.691 1.00 70.19 97 TYR A CA 1
ATOM 740 C C . TYR A 1 97 ? -8.420 10.606 3.895 1.00 70.19 97 TYR A C 1
ATOM 742 O O . TYR A 1 97 ? -8.945 10.873 4.977 1.00 70.19 97 TYR A O 1
ATOM 750 N N . LEU A 1 98 ? -9.109 9.984 2.932 1.00 66.25 98 LEU A N 1
ATOM 751 C CA . LEU A 1 98 ? -10.530 9.612 3.053 1.00 66.25 98 LEU A CA 1
ATOM 752 C C . LEU A 1 98 ? -10.757 8.558 4.141 1.00 66.25 98 LEU A C 1
ATOM 754 O O . LEU A 1 98 ? -11.769 8.587 4.844 1.00 66.25 98 LEU A O 1
ATOM 758 N N . SER A 1 99 ? -9.786 7.666 4.329 1.00 59.59 99 SER A N 1
ATOM 759 C CA . SER A 1 99 ? -9.745 6.739 5.461 1.00 59.59 99 SER A CA 1
ATOM 760 C C . SER A 1 99 ? -9.696 7.442 6.815 1.00 59.59 99 SER A C 1
ATOM 762 O O . SER A 1 99 ? -10.223 6.907 7.790 1.00 59.59 99 SER A O 1
ATOM 764 N N . GLY A 1 100 ? -9.074 8.622 6.887 1.00 55.25 100 GLY A N 1
ATOM 765 C CA . GLY A 1 100 ? -9.056 9.451 8.092 1.00 55.25 100 GLY A CA 1
ATOM 766 C C . GLY A 1 100 ? -10.347 10.250 8.294 1.00 55.25 100 GLY A C 1
ATOM 767 O O . GLY A 1 100 ? -10.804 10.412 9.426 1.00 55.25 100 GLY A O 1
ATOM 768 N N . ILE A 1 101 ? -10.982 10.672 7.195 1.00 56.00 101 ILE A N 1
ATOM 769 C CA . ILE A 1 101 ? -12.256 11.412 7.200 1.00 56.00 101 ILE A CA 1
ATOM 770 C C . ILE A 1 101 ? -13.431 10.512 7.619 1.00 56.00 101 ILE A C 1
ATOM 772 O O . ILE A 1 101 ? -14.362 10.989 8.255 1.00 56.00 101 ILE A O 1
ATOM 776 N N . ARG A 1 102 ? -13.379 9.196 7.351 1.00 53.09 102 ARG A N 1
ATOM 777 C CA . ARG A 1 102 ? -14.384 8.209 7.815 1.00 53.09 102 ARG A CA 1
ATOM 778 C C . ARG A 1 102 ? -14.255 7.804 9.289 1.00 53.09 102 ARG A C 1
ATOM 780 O O . ARG A 1 102 ? -14.763 6.757 9.705 1.00 53.09 102 ARG A O 1
ATOM 787 N N . THR A 1 103 ? -13.667 8.661 10.116 1.00 50.53 103 THR A N 1
ATOM 788 C CA . THR A 1 103 ? -14.148 8.756 11.493 1.00 50.53 103 THR A CA 1
ATOM 789 C C . THR A 1 103 ? -15.660 9.045 11.441 1.00 50.53 103 THR A C 1
ATOM 791 O O . THR A 1 103 ? -16.151 9.742 10.566 1.00 50.53 103 THR A O 1
ATOM 794 N N . VAL A 1 104 ? -16.439 8.478 12.361 1.00 50.19 104 VAL A N 1
ATOM 795 C CA . VAL A 1 104 ? -17.871 8.804 12.544 1.00 50.19 104 VAL A CA 1
ATOM 796 C C . VAL A 1 104 ? -18.887 8.123 11.593 1.00 50.19 104 VAL A C 1
ATOM 798 O O . VAL A 1 104 ? -19.771 8.743 11.018 1.00 50.19 104 VAL A O 1
ATOM 801 N N . ARG A 1 105 ? -18.922 6.782 11.583 1.00 44.09 105 ARG A N 1
ATOM 802 C CA . ARG A 1 105 ? -20.219 6.061 11.672 1.00 44.09 105 ARG A CA 1
ATOM 803 C C . ARG A 1 105 ? -20.462 5.633 13.127 1.00 44.09 105 ARG A C 1
ATOM 805 O O . ARG A 1 105 ? -20.361 4.455 13.461 1.00 44.09 105 ARG A O 1
ATOM 812 N N . GLY A 1 106 ? -20.668 6.614 14.014 1.00 48.66 106 GLY A N 1
ATOM 813 C CA . GLY A 1 106 ? -21.059 6.396 15.422 1.00 48.66 106 GLY A CA 1
ATOM 814 C C . GLY A 1 106 ? -20.002 5.734 16.315 1.00 48.66 106 GLY A C 1
ATOM 815 O O . GLY A 1 106 ? -20.324 5.058 17.286 1.00 48.66 106 GLY A O 1
ATOM 816 N N . ARG A 1 107 ? -18.722 5.842 15.953 1.00 53.41 107 ARG A N 1
ATOM 817 C CA . ARG A 1 107 ? -17.655 5.004 16.500 1.00 53.41 107 ARG A CA 1
ATOM 818 C C . ARG A 1 107 ? -16.400 5.857 16.714 1.00 53.41 107 ARG A C 1
ATOM 820 O O . ARG A 1 107 ? -15.568 5.933 15.822 1.00 53.41 107 ARG A O 1
ATOM 827 N N . TYR A 1 108 ? -16.271 6.459 17.900 1.00 56.91 108 TYR A N 1
ATOM 828 C CA . TYR A 1 108 ? -15.145 7.328 18.279 1.00 56.91 108 TYR A CA 1
ATOM 829 C C . TYR A 1 108 ? -13.787 6.643 18.056 1.00 56.91 108 TYR A C 1
ATOM 831 O O . TYR A 1 108 ? -13.578 5.506 18.499 1.00 56.91 108 TYR A O 1
ATOM 839 N N . ILE A 1 109 ? -12.912 7.328 17.326 1.00 63.25 109 ILE A N 1
ATOM 840 C CA . ILE A 1 109 ? -11.472 7.089 17.211 1.00 63.25 109 ILE A CA 1
ATOM 841 C C . ILE A 1 109 ? -10.846 8.442 17.548 1.00 63.25 109 ILE A C 1
ATOM 843 O O . ILE A 1 109 ? -11.342 9.468 17.081 1.00 63.25 109 ILE A O 1
ATOM 847 N N . GLU A 1 110 ? -9.798 8.453 18.366 1.00 66.25 110 GLU A N 1
ATOM 848 C CA . GLU A 1 110 ? -9.056 9.679 18.658 1.00 66.25 110 GLU A CA 1
ATOM 849 C C . GLU A 1 110 ? -8.460 10.239 17.369 1.00 66.25 110 GLU A C 1
ATOM 851 O O . GLU A 1 110 ? -7.666 9.593 16.682 1.00 66.25 110 GLU A O 1
ATOM 856 N N . VAL A 1 111 ? -8.873 11.458 17.049 1.00 69.94 111 VAL A N 1
ATOM 857 C CA . VAL A 1 111 ? -8.503 12.173 15.830 1.00 69.94 111 VAL A CA 1
ATOM 858 C C . VAL A 1 111 ? -6.977 12.357 15.732 1.00 69.94 111 VAL A C 1
ATOM 860 O O . VAL A 1 111 ? -6.406 12.249 14.649 1.00 69.94 111 VAL A O 1
ATOM 863 N N . GLU A 1 112 ? -6.297 12.512 16.870 1.00 73.88 112 GLU A N 1
ATOM 864 C CA . GLU A 1 112 ? -4.836 12.614 16.968 1.00 73.88 112 GLU A CA 1
ATOM 865 C C . GLU A 1 112 ? -4.109 11.387 16.391 1.00 73.88 112 GLU A C 1
ATOM 867 O O . GLU A 1 112 ? -3.182 11.532 15.595 1.00 73.88 112 GLU A O 1
ATOM 872 N N . LYS A 1 113 ? -4.581 10.169 16.693 1.00 72.06 113 LYS A N 1
ATOM 873 C CA . LYS A 1 113 ? -3.984 8.919 16.181 1.00 72.06 113 LYS A CA 1
ATOM 874 C C . LYS A 1 113 ? -4.091 8.811 14.659 1.00 72.06 113 LYS A C 1
ATOM 876 O O . LYS A 1 113 ? -3.198 8.273 14.003 1.00 72.06 113 LYS A O 1
ATOM 881 N N . VAL A 1 114 ? -5.182 9.325 14.093 1.00 73.94 114 VAL A N 1
ATOM 882 C CA . VAL A 1 114 ? -5.403 9.370 12.643 1.00 73.94 114 VAL A CA 1
ATOM 883 C C . VAL A 1 114 ? -4.443 10.364 11.991 1.00 73.94 114 VAL A C 1
ATOM 885 O O . VAL A 1 114 ? -3.773 10.012 11.017 1.00 73.94 114 VAL A O 1
ATOM 888 N N . TYR A 1 115 ? -4.341 11.579 12.541 1.00 75.25 115 TYR A N 1
ATOM 889 C CA . TYR A 1 115 ? -3.452 12.616 12.018 1.00 75.25 115 TYR A CA 1
ATOM 890 C C . TYR A 1 115 ? -1.982 12.223 12.113 1.00 75.25 115 TYR A C 1
ATOM 892 O O . TYR A 1 115 ? -1.273 12.380 11.125 1.00 75.25 115 TYR A O 1
ATOM 900 N N . LEU A 1 116 ? -1.536 11.649 13.236 1.00 78.31 116 LEU A N 1
ATOM 901 C CA . LEU A 1 116 ? -0.149 11.214 13.415 1.00 78.31 116 LEU A CA 1
ATOM 902 C C . LEU A 1 116 ? 0.252 10.172 12.361 1.00 78.31 116 LEU A C 1
ATOM 904 O O . LEU A 1 116 ? 1.278 10.317 11.699 1.00 78.31 116 LEU A O 1
ATOM 908 N N . ARG A 1 117 ? -0.584 9.144 12.150 1.00 78.12 117 ARG A N 1
ATOM 909 C CA . ARG A 1 117 ? -0.324 8.107 11.139 1.00 78.12 117 ARG A CA 1
ATOM 910 C C . ARG A 1 117 ? -0.299 8.695 9.731 1.00 78.12 117 ARG A C 1
ATOM 912 O O . ARG A 1 117 ? 0.573 8.348 8.940 1.00 78.12 117 ARG A O 1
ATOM 919 N N . ASN A 1 118 ? -1.259 9.560 9.410 1.00 78.44 118 ASN A N 1
ATOM 920 C CA . ASN A 1 118 ? -1.338 10.168 8.087 1.00 78.44 118 ASN A CA 1
ATOM 921 C C . ASN A 1 118 ? -0.156 11.118 7.840 1.00 78.44 118 ASN A C 1
ATOM 923 O O . ASN A 1 118 ? 0.437 11.058 6.772 1.00 78.44 118 ASN A O 1
ATOM 927 N N . ALA A 1 119 ? 0.248 11.918 8.830 1.00 78.44 119 ALA A N 1
ATOM 928 C CA . ALA A 1 119 ? 1.436 12.765 8.752 1.00 78.44 119 ALA A CA 1
ATOM 929 C C . ALA A 1 119 ? 2.709 11.932 8.553 1.00 78.44 119 ALA A C 1
ATOM 931 O O . ALA A 1 119 ? 3.513 12.243 7.677 1.00 78.44 119 ALA A O 1
ATOM 932 N N . PHE A 1 120 ? 2.857 10.834 9.302 1.00 80.75 120 PHE A N 1
ATOM 933 C CA . PHE A 1 120 ? 3.980 9.908 9.150 1.00 80.75 120 PHE A CA 1
ATOM 934 C C . PHE A 1 120 ? 4.022 9.277 7.751 1.00 80.75 120 PHE A C 1
ATOM 936 O O . PHE A 1 120 ? 5.068 9.256 7.107 1.00 80.75 120 PHE A O 1
ATOM 943 N N . PHE A 1 121 ? 2.876 8.818 7.241 1.00 78.88 121 PHE A N 1
ATOM 944 C CA . PHE A 1 121 ? 2.773 8.263 5.892 1.00 78.88 121 PHE A CA 1
ATOM 945 C C . PHE A 1 121 ? 3.082 9.299 4.802 1.00 78.88 121 PHE A C 1
ATOM 947 O O . PHE A 1 121 ? 3.812 8.998 3.857 1.00 78.88 121 PHE A O 1
ATOM 954 N N . THR A 1 122 ? 2.565 10.523 4.934 1.00 77.88 122 THR A N 1
ATOM 955 C CA . THR A 1 122 ? 2.842 11.622 4.001 1.00 77.88 122 THR A CA 1
ATOM 956 C C . THR A 1 122 ? 4.323 11.986 4.007 1.00 77.88 122 THR A C 1
ATOM 958 O O . THR A 1 122 ? 4.903 12.162 2.938 1.00 77.88 122 THR A O 1
ATOM 961 N N . LEU A 1 123 ? 4.958 12.035 5.183 1.00 81.38 123 LEU A N 1
ATOM 962 C CA . LEU A 1 123 ? 6.394 12.282 5.306 1.00 81.38 123 LEU A CA 1
ATOM 963 C C . LEU A 1 123 ? 7.203 11.197 4.587 1.00 81.38 123 LEU A C 1
ATOM 965 O O . LEU A 1 123 ? 8.057 11.514 3.764 1.00 81.38 123 LEU A O 1
ATOM 969 N N . LEU A 1 124 ? 6.899 9.922 4.844 1.00 81.00 124 LEU A N 1
ATOM 970 C CA . LEU A 1 124 ? 7.575 8.800 4.192 1.00 81.00 124 LEU A CA 1
ATOM 971 C C . LEU A 1 124 ? 7.365 8.793 2.671 1.00 81.00 124 LEU A C 1
ATOM 973 O O . LEU A 1 124 ? 8.316 8.590 1.919 1.00 81.00 124 LEU A O 1
ATOM 977 N N . SER A 1 125 ? 6.144 9.062 2.209 1.00 75.69 125 SER A N 1
ATOM 978 C CA . SER A 1 125 ? 5.837 9.183 0.778 1.00 75.69 125 SER A CA 1
ATOM 979 C C . SER A 1 125 ? 6.576 10.364 0.143 1.00 75.69 125 SER A C 1
ATOM 981 O O . SER A 1 125 ? 7.040 10.270 -0.992 1.00 75.69 125 SER A O 1
ATOM 983 N N . GLY A 1 126 ? 6.720 11.475 0.870 1.00 74.25 126 GLY 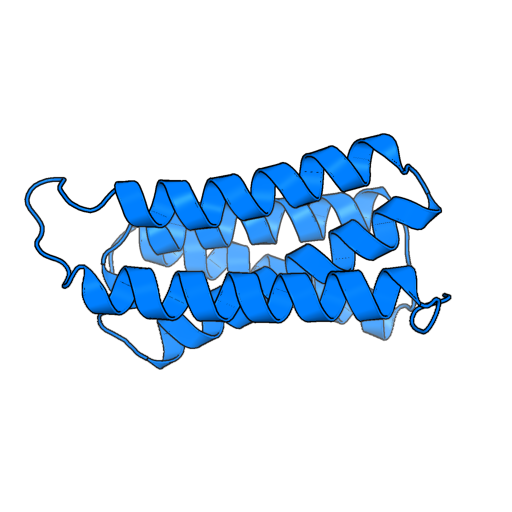A N 1
ATOM 984 C CA . GLY A 1 126 ? 7.520 12.628 0.460 1.00 74.25 126 GLY A CA 1
ATOM 985 C C . GLY A 1 126 ? 8.997 12.270 0.307 1.00 74.25 126 GLY A C 1
ATOM 986 O O . GLY A 1 126 ? 9.579 12.534 -0.741 1.00 74.25 126 GLY A O 1
ATOM 987 N N . ILE A 1 127 ? 9.575 11.586 1.299 1.00 79.31 127 ILE A N 1
ATOM 988 C CA . ILE A 1 127 ? 10.958 11.091 1.246 1.00 79.31 127 ILE A CA 1
ATOM 989 C C . ILE A 1 127 ? 11.150 10.159 0.045 1.00 79.31 127 ILE A C 1
ATOM 991 O O . ILE A 1 127 ? 12.082 10.350 -0.729 1.00 79.31 127 ILE A O 1
ATOM 995 N N . MET A 1 128 ? 10.249 9.198 -0.171 1.00 73.94 128 MET A N 1
ATOM 996 C CA . MET A 1 128 ? 10.344 8.285 -1.314 1.00 73.94 128 MET A CA 1
ATOM 997 C C . MET A 1 128 ? 10.214 9.002 -2.660 1.00 73.94 128 MET A C 1
ATOM 999 O O . MET A 1 128 ? 10.924 8.654 -3.600 1.00 73.94 128 MET A O 1
ATOM 1003 N N . ASN A 1 129 ? 9.354 10.022 -2.765 1.00 73.69 129 ASN A N 1
ATOM 1004 C CA . ASN A 1 129 ? 9.285 10.867 -3.959 1.00 73.69 129 ASN A CA 1
ATOM 1005 C C . ASN A 1 129 ? 10.594 11.631 -4.195 1.00 73.69 129 ASN A C 1
ATOM 1007 O O . ASN A 1 129 ? 11.022 11.720 -5.340 1.00 73.69 129 ASN A O 1
ATOM 1011 N N . ILE A 1 130 ? 11.232 12.156 -3.142 1.00 76.12 130 ILE A N 1
ATOM 1012 C CA . ILE A 1 130 ? 12.529 12.841 -3.246 1.00 76.12 130 ILE A CA 1
ATOM 1013 C C . ILE A 1 130 ? 13.606 11.861 -3.715 1.00 76.12 130 ILE A C 1
ATOM 1015 O O . ILE A 1 130 ? 14.309 12.150 -4.676 1.00 76.12 130 ILE A O 1
ATOM 1019 N N . ILE A 1 131 ? 13.702 10.683 -3.090 1.00 76.12 131 ILE A N 1
ATOM 1020 C CA . ILE A 1 131 ? 14.661 9.636 -3.479 1.00 76.12 131 ILE A CA 1
ATOM 1021 C C . ILE A 1 131 ? 14.453 9.241 -4.950 1.00 76.12 131 ILE A C 1
ATOM 1023 O O . ILE A 1 131 ? 15.419 9.125 -5.702 1.00 76.12 131 ILE A O 1
ATOM 1027 N N . TYR A 1 132 ? 13.195 9.085 -5.372 1.00 70.62 132 TYR A N 1
ATOM 1028 C CA . TYR A 1 132 ? 12.847 8.797 -6.761 1.00 70.62 132 TYR A CA 1
ATOM 1029 C C . TYR A 1 132 ? 13.241 9.939 -7.712 1.00 70.62 132 TYR A C 1
ATOM 1031 O O . TYR A 1 132 ? 13.865 9.694 -8.739 1.00 70.62 132 TYR A O 1
ATOM 1039 N N . ALA A 1 133 ? 12.925 11.191 -7.367 1.00 69.94 133 ALA A N 1
ATOM 1040 C CA . ALA A 1 133 ? 13.241 12.367 -8.182 1.00 6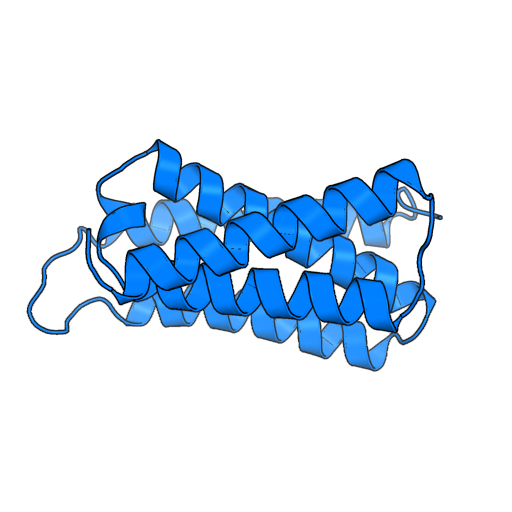9.94 133 ALA A CA 1
ATOM 1041 C C . ALA A 1 133 ? 14.752 12.614 -8.322 1.00 69.94 133 ALA A C 1
ATOM 1043 O O . ALA A 1 133 ? 15.197 13.117 -9.349 1.00 69.94 133 ALA A O 1
ATOM 1044 N N . LEU A 1 134 ? 15.539 12.234 -7.313 1.00 75.94 134 LEU A N 1
ATOM 1045 C CA . LEU A 1 134 ? 17.002 12.301 -7.334 1.00 75.94 134 LEU A CA 1
ATOM 1046 C C . LEU A 1 134 ? 17.655 11.174 -8.158 1.00 75.94 134 LEU A C 1
ATOM 1048 O O . LEU A 1 134 ? 18.879 11.111 -8.221 1.00 75.94 134 LEU A O 1
ATOM 1052 N N . GLY A 1 135 ? 16.874 10.272 -8.765 1.00 64.38 135 GLY A N 1
ATOM 1053 C CA . GLY A 1 135 ? 17.401 9.169 -9.577 1.00 64.38 135 GLY A CA 1
ATOM 1054 C C . GLY A 1 135 ? 18.105 8.078 -8.763 1.00 64.38 135 GLY A C 1
ATOM 1055 O O . GLY A 1 135 ? 18.784 7.225 -9.320 1.00 64.38 135 GLY A O 1
ATOM 1056 N N . LEU A 1 136 ? 17.949 8.059 -7.436 1.00 59.91 136 LEU A N 1
ATOM 1057 C CA . LEU A 1 136 ? 18.563 7.032 -6.582 1.00 59.91 136 LEU A CA 1
ATOM 1058 C C . LEU A 1 136 ? 17.845 5.673 -6.677 1.00 59.91 136 LEU A C 1
ATOM 1060 O O . LEU A 1 136 ? 18.363 4.666 -6.202 1.00 59.91 136 LEU A O 1
ATOM 1064 N N . ILE A 1 137 ? 16.664 5.640 -7.302 1.00 55.75 137 ILE A N 1
ATOM 1065 C CA . ILE A 1 137 ? 15.927 4.425 -7.668 1.00 55.75 137 ILE A CA 1
ATOM 1066 C C . ILE A 1 137 ? 15.834 4.404 -9.200 1.00 55.75 137 ILE A C 1
ATOM 1068 O O . ILE A 1 137 ? 14.805 4.747 -9.778 1.00 55.75 137 ILE A O 1
ATOM 1072 N N . HIS A 1 138 ? 16.939 4.052 -9.855 1.00 44.41 138 HIS A N 1
ATOM 1073 C CA . HIS A 1 138 ? 16.939 3.601 -11.244 1.00 44.41 138 HIS A CA 1
ATOM 1074 C C . HIS A 1 138 ? 17.009 2.070 -11.234 1.00 44.41 138 HIS A C 1
ATOM 1076 O O . HIS A 1 138 ? 18.029 1.499 -10.852 1.00 44.41 138 HIS A O 1
ATOM 1082 N N . ILE A 1 139 ? 15.906 1.425 -11.613 1.00 42.41 139 ILE A N 1
ATOM 1083 C CA . ILE A 1 139 ? 15.878 0.044 -12.109 1.00 42.41 139 ILE A CA 1
ATOM 1084 C C . ILE A 1 139 ? 15.318 0.121 -13.522 1.00 42.41 139 ILE A C 1
ATOM 1086 O O . ILE A 1 139 ? 14.276 0.802 -13.681 1.00 42.41 139 ILE A O 1
#

Secondary structure (DSSP, 8-state):
--HHHHHHHHHHHHHHHHHHHHHHHT---HHHHHHHHHHHHHHHHHHHTSSHHHH-HHHHHHHHHHHHHHHHHHHHHHTT-HHHHHHHHHHHHHHHHHHHHT--SS----HHHHHHHHHHHHHHHHHHHHHHHTT----

Sequence (139 aa):
MSRLAFLASCLLSAHYALLLYMILKCSHDVLLLEMIFATGILGISFLCATKYPYNHPLASSNVVVSGMTTFYVSALLNSINPVASSVFRMMLVLVYYLSGIRTVRGRYIEVEKVYLRNAFFTLLSGIMNIIYALGLIHI

Foldseek 3Di:
DDPLLVVLVVLLVVLVVLVVVCVVVVDLDPVSLVSNLVSLLSSLLSNLLDCVLLVDVVSLVSNLVSLLVSLVSLLSCCVVPVVVSVVSVVSSLCSLVVSLVPPDPPDDGPSVSSVVSSVVSVVSSVVVVVCSVVVVDDD